Protein AF-A0A6S7BD76-F1 (afdb_monomer_lite)

Radius of gyration: 10.4 Å; chains: 1; bounding box: 26×19×23 Å

Structure (mmCIF, N/CA/C/O backbone):
data_AF-A0A6S7BD76-F1
#
_entry.id   AF-A0A6S7BD76-F1
#
loop_
_atom_site.group_PDB
_atom_site.id
_atom_site.type_symbol
_atom_site.label_atom_id
_atom_site.label_alt_id
_atom_site.label_comp_id
_atom_site.label_asym_id
_atom_site.label_entity_id
_atom_site.label_seq_id
_atom_site.pdbx_PDB_ins_code
_atom_site.Cartn_x
_atom_site.Cartn_y
_atom_site.Cartn_z
_atom_site.occupancy
_atom_site.B_iso_or_equiv
_atom_site.auth_seq_id
_atom_site.auth_comp_id
_atom_site.auth_asym_id
_atom_site.auth_atom_id
_atom_site.pdbx_PDB_model_num
ATOM 1 N N . MET A 1 1 ? 5.575 5.387 10.034 1.00 83.75 1 MET A N 1
ATOM 2 C CA . MET A 1 1 ? 5.166 3.983 9.787 1.00 83.75 1 MET A CA 1
ATOM 3 C C . MET A 1 1 ? 5.826 3.521 8.510 1.00 83.75 1 MET A C 1
ATOM 5 O O . MET A 1 1 ? 6.010 4.319 7.598 1.00 83.75 1 MET A O 1
ATOM 9 N N . LYS A 1 2 ? 6.163 2.240 8.410 1.00 90.00 2 LYS A N 1
ATOM 10 C CA . LYS A 1 2 ? 6.760 1.689 7.188 1.00 90.00 2 LYS A CA 1
ATOM 11 C C . LYS A 1 2 ? 5.697 1.414 6.131 1.00 90.00 2 LYS A C 1
ATOM 13 O O . LYS A 1 2 ? 4.555 1.097 6.467 1.00 90.00 2 LYS A O 1
ATOM 18 N N . TYR A 1 3 ? 6.083 1.435 4.855 1.00 90.88 3 TYR A N 1
ATOM 19 C CA . TYR A 1 3 ? 5.202 1.014 3.753 1.00 90.88 3 TYR A CA 1
ATOM 20 C C . TYR A 1 3 ? 4.608 -0.383 3.994 1.00 90.88 3 TYR A C 1
ATOM 22 O O . TYR A 1 3 ? 3.403 -0.585 3.864 1.00 90.88 3 TYR A O 1
ATOM 30 N N . SER A 1 4 ? 5.428 -1.327 4.453 1.00 89.94 4 SER A N 1
ATOM 31 C CA . SER A 1 4 ? 4.989 -2.684 4.807 1.00 89.94 4 SER A CA 1
ATOM 32 C C . SER A 1 4 ? 3.952 -2.737 5.938 1.00 89.94 4 SER A C 1
ATOM 34 O O . SER A 1 4 ? 3.049 -3.575 5.900 1.00 89.94 4 SER A O 1
ATOM 36 N N . GLU A 1 5 ? 4.038 -1.855 6.934 1.00 90.56 5 GLU A N 1
ATOM 37 C CA . GLU A 1 5 ? 3.048 -1.760 8.015 1.00 90.56 5 GLU A CA 1
ATOM 38 C C . GLU A 1 5 ? 1.743 -1.156 7.507 1.00 90.56 5 GLU A C 1
ATOM 40 O O . GLU A 1 5 ? 0.662 -1.669 7.801 1.00 90.56 5 GLU A O 1
ATOM 45 N N . PHE A 1 6 ? 1.837 -0.107 6.689 1.00 90.25 6 PHE A N 1
ATOM 46 C CA . PHE A 1 6 ? 0.658 0.531 6.121 1.00 90.25 6 PHE A CA 1
ATOM 47 C C . PHE A 1 6 ? -0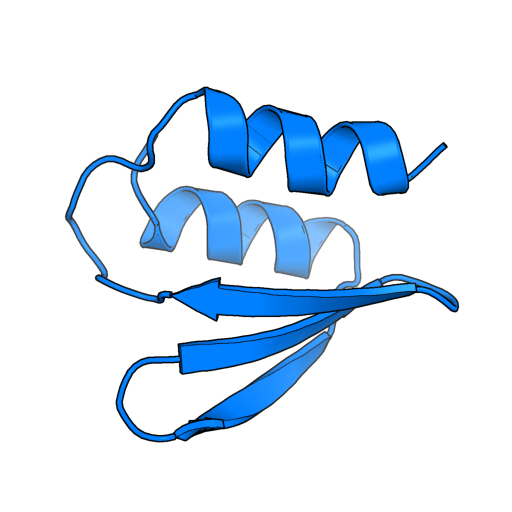.080 -0.390 5.148 1.00 90.25 6 PHE A C 1
ATOM 49 O O . PHE A 1 6 ? -1.303 -0.492 5.204 1.00 90.25 6 PHE A O 1
ATOM 56 N N . ARG A 1 7 ? 0.652 -1.161 4.338 1.00 90.38 7 ARG A N 1
ATOM 57 C CA . ARG A 1 7 ? 0.079 -2.203 3.479 1.00 90.38 7 ARG A CA 1
ATOM 58 C C . ARG A 1 7 ? -0.699 -3.243 4.285 1.00 90.38 7 ARG A C 1
ATOM 60 O O . ARG A 1 7 ? -1.830 -3.559 3.929 1.00 90.38 7 ARG A O 1
ATOM 67 N N . LYS A 1 8 ? -0.136 -3.748 5.391 1.00 92.19 8 LYS A N 1
ATOM 68 C CA . LYS A 1 8 ? -0.845 -4.680 6.292 1.00 92.19 8 LYS A CA 1
ATOM 69 C C . LYS A 1 8 ? -2.114 -4.055 6.873 1.00 92.19 8 LYS A C 1
ATOM 71 O O . LYS A 1 8 ? -3.139 -4.727 6.951 1.00 92.19 8 LYS A O 1
ATOM 76 N N . TRP A 1 9 ? -2.054 -2.782 7.263 1.00 91.56 9 TRP A N 1
ATOM 77 C CA . TRP A 1 9 ? -3.216 -2.058 7.773 1.00 91.56 9 TRP A CA 1
ATOM 78 C C . TRP A 1 9 ? -4.315 -1.910 6.710 1.00 91.56 9 TRP A C 1
ATOM 80 O O . TRP A 1 9 ? -5.461 -2.237 7.000 1.00 91.56 9 TRP A O 1
ATOM 90 N N . LEU A 1 10 ? -3.968 -1.524 5.476 1.00 90.25 10 LEU A N 1
ATOM 91 C CA . LEU A 1 10 ? -4.902 -1.416 4.345 1.00 90.25 10 LEU A CA 1
ATOM 92 C C . LEU A 1 10 ? -5.562 -2.760 4.012 1.00 90.25 10 LEU A C 1
ATOM 94 O O . LEU A 1 10 ? -6.777 -2.825 3.849 1.00 90.25 10 LEU A O 1
ATOM 98 N N . ILE A 1 11 ? -4.787 -3.849 3.985 1.00 92.12 11 ILE A N 1
ATOM 99 C CA . ILE A 1 11 ? -5.326 -5.207 3.798 1.00 92.12 11 ILE A CA 1
ATOM 100 C C . ILE A 1 11 ? -6.330 -5.543 4.906 1.00 92.12 11 ILE A C 1
ATOM 102 O O . ILE A 1 11 ? -7.399 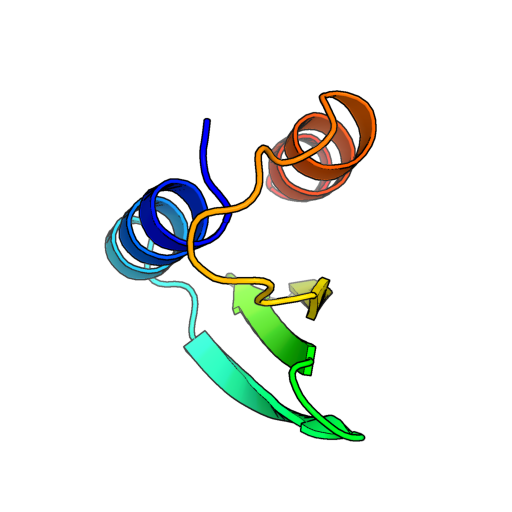-6.071 4.620 1.00 92.12 11 ILE A O 1
ATOM 106 N N . LYS A 1 12 ? -6.029 -5.192 6.165 1.00 93.50 12 LYS A N 1
ATOM 107 C CA . LYS A 1 12 ? -6.951 -5.395 7.294 1.00 93.50 12 LYS A CA 1
ATOM 108 C C . LYS A 1 12 ? -8.241 -4.578 7.158 1.00 93.50 12 LYS A C 1
ATOM 110 O O . LYS A 1 12 ? -9.270 -5.031 7.643 1.00 93.50 12 LYS A O 1
ATOM 115 N N . GLN A 1 13 ? -8.196 -3.408 6.516 1.00 89.94 13 GLN A N 1
ATOM 116 C CA . GLN A 1 13 ? -9.408 -2.643 6.204 1.00 89.94 13 GLN A CA 1
ATOM 117 C C . GLN A 1 13 ? -10.235 -3.292 5.082 1.00 89.94 13 GLN A C 1
ATOM 119 O O . GLN A 1 13 ? -11.416 -3.000 4.969 1.00 89.94 13 GLN A O 1
ATOM 124 N N . GLY A 1 14 ? -9.656 -4.196 4.285 1.00 93.00 14 GLY A N 1
ATOM 125 C CA . GLY A 1 14 ? -10.314 -4.824 3.134 1.00 93.00 14 GLY A CA 1
ATOM 126 C C . GLY A 1 14 ? -9.850 -4.277 1.783 1.00 93.00 14 GLY A C 1
ATOM 127 O O . GLY A 1 14 ? -10.480 -4.545 0.763 1.00 93.00 14 GLY A O 1
ATOM 128 N N . ALA A 1 15 ? -8.753 -3.514 1.747 1.00 94.44 15 ALA A N 1
ATOM 129 C CA . ALA A 1 15 ? -8.193 -3.034 0.492 1.00 94.44 15 ALA A CA 1
ATOM 130 C C . ALA A 1 15 ? -7.554 -4.173 -0.319 1.00 94.44 15 ALA A C 1
ATOM 132 O O . ALA A 1 15 ? -6.872 -5.051 0.218 1.00 94.44 15 ALA A O 1
ATOM 133 N N . THR A 1 16 ? -7.715 -4.116 -1.638 1.00 94.81 16 THR A N 1
ATOM 134 C CA . THR A 1 16 ? -7.115 -5.053 -2.595 1.00 94.81 16 THR A CA 1
ATOM 135 C C . THR A 1 16 ? -5.918 -4.416 -3.294 1.00 94.81 16 THR A C 1
ATOM 137 O O . THR A 1 16 ? -5.896 -3.210 -3.523 1.00 94.81 16 THR A O 1
ATOM 140 N N . PHE A 1 17 ? -4.905 -5.222 -3.620 1.00 94.44 17 PHE A N 1
ATOM 141 C CA . PHE A 1 17 ? -3.654 -4.767 -4.231 1.00 94.44 17 PHE A CA 1
ATOM 142 C C . PHE A 1 17 ? -3.437 -5.498 -5.555 1.00 94.44 17 PHE A C 1
ATOM 144 O O . PHE A 1 17 ? -3.308 -6.720 -5.570 1.00 94.44 17 PHE A O 1
ATOM 151 N N . VAL A 1 18 ? -3.342 -4.748 -6.651 1.00 95.06 18 VAL A N 1
ATOM 152 C CA . VAL A 1 18 ? -3.010 -5.264 -7.986 1.00 95.06 18 VAL A CA 1
ATOM 153 C C . VAL A 1 18 ? -1.644 -4.709 -8.398 1.00 95.06 18 VAL A C 1
ATOM 155 O O . VAL A 1 18 ? -1.431 -3.502 -8.254 1.00 95.06 18 VAL A O 1
ATOM 158 N N . PRO A 1 19 ? -0.701 -5.536 -8.888 1.00 94.62 19 PRO A N 1
ATOM 159 C CA . PRO A 1 19 ? 0.589 -5.046 -9.364 1.00 94.62 19 PRO A CA 1
ATOM 160 C C . PRO A 1 19 ? 0.431 -3.952 -10.425 1.00 94.62 19 PRO A C 1
ATOM 162 O O . PRO A 1 19 ? -0.379 -4.072 -11.344 1.00 94.62 19 PRO A O 1
ATOM 165 N N . ALA A 1 20 ? 1.211 -2.884 -10.295 1.00 91.12 20 ALA A N 1
ATOM 166 C CA . ALA A 1 20 ? 1.357 -1.841 -11.302 1.00 91.12 20 ALA A CA 1
ATOM 167 C C . ALA A 1 20 ? 2.808 -1.832 -1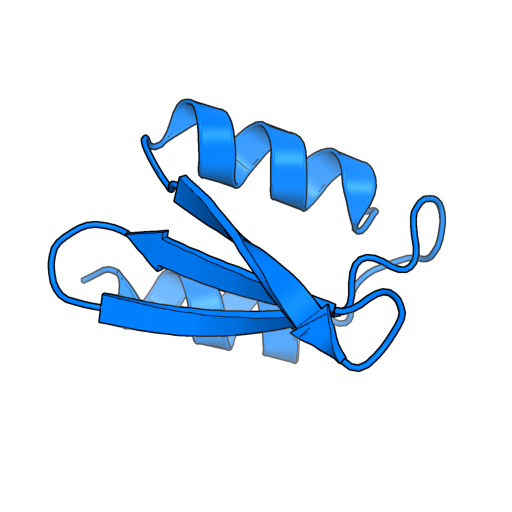1.817 1.00 91.12 20 ALA A C 1
ATOM 169 O O . ALA A 1 20 ? 3.506 -2.844 -11.789 1.00 91.12 20 ALA A O 1
ATOM 170 N N . LYS A 1 21 ? 3.277 -0.696 -12.336 1.00 91.75 21 LYS A N 1
ATOM 171 C CA . LYS A 1 21 ? 4.644 -0.577 -12.851 1.00 91.75 21 LYS A CA 1
ATOM 172 C C . LYS A 1 21 ? 5.664 -0.645 -11.705 1.00 91.75 21 LYS A C 1
ATOM 174 O O . LYS A 1 21 ? 5.642 0.199 -10.813 1.00 91.75 21 LYS A O 1
ATOM 179 N N . GLY A 1 22 ? 6.604 -1.587 -11.778 1.00 88.50 22 GLY A N 1
ATOM 180 C CA . GLY A 1 22 ? 7.701 -1.710 -10.811 1.00 88.50 22 GLY A CA 1
ATOM 181 C C . GLY A 1 22 ? 7.225 -2.164 -9.428 1.00 88.50 22 GLY A C 1
ATOM 182 O O . GLY A 1 22 ? 6.399 -3.062 -9.321 1.00 88.50 22 GLY A O 1
ATOM 183 N N . SER A 1 23 ? 7.736 -1.537 -8.366 1.00 86.06 23 SER A N 1
ATOM 184 C CA . SER A 1 23 ? 7.354 -1.813 -6.969 1.00 86.06 23 SER A CA 1
ATOM 185 C C . SER A 1 23 ? 6.061 -1.111 -6.532 1.00 86.06 23 SER A C 1
ATOM 187 O O . SER A 1 23 ? 5.822 -0.930 -5.340 1.00 86.06 23 SER A O 1
ATOM 189 N N . HIS A 1 24 ? 5.246 -0.638 -7.476 1.00 90.38 24 HIS A N 1
ATOM 190 C CA . HIS A 1 24 ? 3.992 0.042 -7.174 1.00 90.38 24 HIS A CA 1
ATOM 191 C C . HIS A 1 24 ? 2.804 -0.907 -7.320 1.00 90.38 24 HIS A C 1
ATOM 193 O O . HIS A 1 24 ? 2.786 -1.780 -8.188 1.00 90.38 24 HIS A O 1
ATOM 199 N N . PHE A 1 25 ? 1.773 -0.678 -6.515 1.00 93.56 25 PHE A N 1
ATOM 200 C CA . PHE A 1 25 ? 0.499 -1.383 -6.588 1.00 93.56 25 PHE A CA 1
ATOM 201 C C . PHE A 1 25 ? -0.629 -0.396 -6.842 1.00 93.56 25 PHE A C 1
ATOM 203 O O . PHE A 1 25 ? -0.643 0.691 -6.273 1.00 93.56 25 PHE A O 1
ATOM 210 N N . ARG A 1 26 ? -1.615 -0.785 -7.646 1.00 93.81 26 ARG A N 1
ATOM 211 C CA . ARG A 1 26 ? -2.935 -0.168 -7.562 1.00 93.81 26 ARG A CA 1
ATOM 212 C C . ARG A 1 26 ? -3.635 -0.743 -6.339 1.00 93.81 26 ARG A C 1
ATOM 214 O O . ARG A 1 26 ? -3.832 -1.954 -6.258 1.00 93.81 26 ARG A O 1
ATOM 221 N N . VAL A 1 27 ? -3.996 0.125 -5.406 1.00 93.19 27 VAL A N 1
ATOM 222 C CA . VAL A 1 27 ? -4.765 -0.225 -4.212 1.00 93.19 27 VAL A CA 1
ATOM 223 C C . VAL A 1 27 ? -6.191 0.224 -4.420 1.00 93.19 27 VAL A C 1
ATOM 225 O O . VAL A 1 27 ? -6.401 1.378 -4.780 1.00 93.19 27 VAL A O 1
ATOM 228 N N . THR A 1 28 ? -7.144 -0.672 -4.194 1.00 92.75 28 THR A N 1
ATOM 229 C CA . THR A 1 28 ? -8.576 -0.364 -4.258 1.00 92.75 28 THR A CA 1
ATOM 230 C C . THR A 1 28 ? -9.201 -0.622 -2.898 1.00 92.75 28 THR A C 1
ATOM 232 O O . THR A 1 28 ? -9.031 -1.709 -2.345 1.00 92.75 28 THR A O 1
ATOM 235 N N . PHE A 1 29 ? -9.913 0.363 -2.364 1.00 88.19 29 PHE A N 1
ATOM 236 C CA . PHE A 1 29 ? -10.651 0.277 -1.109 1.00 88.19 29 PHE A CA 1
ATOM 237 C C . PHE A 1 29 ? -12.063 0.817 -1.347 1.00 88.19 29 PHE A C 1
ATOM 239 O O . PHE A 1 29 ? -12.228 1.994 -1.659 1.00 88.19 29 PHE A O 1
ATOM 246 N N . GLY A 1 30 ? -13.066 -0.063 -1.279 1.00 86.69 30 GLY A N 1
ATOM 247 C CA . GLY A 1 30 ? -14.421 0.263 -1.726 1.00 86.69 30 GLY A CA 1
ATOM 248 C C . GLY A 1 30 ? -14.462 0.576 -3.225 1.00 86.69 30 GLY A C 1
ATOM 249 O O . GLY A 1 30 ? -14.000 -0.214 -4.048 1.00 86.69 30 GLY A O 1
ATOM 250 N N . ASP A 1 31 ? -14.999 1.739 -3.569 1.00 86.50 31 ASP A N 1
ATOM 251 C CA . ASP A 1 31 ? -15.101 2.300 -4.919 1.00 86.50 31 ASP A CA 1
ATOM 252 C C . ASP A 1 31 ? -13.884 3.154 -5.326 1.00 86.50 31 ASP A C 1
ATOM 254 O O . ASP A 1 31 ? -13.777 3.596 -6.472 1.00 86.50 31 ASP A O 1
ATOM 258 N N . LYS A 1 32 ? -12.931 3.366 -4.412 1.00 84.69 32 LYS A N 1
ATOM 259 C CA . LYS A 1 32 ? -11.793 4.272 -4.606 1.00 84.69 32 LYS A CA 1
ATOM 260 C C . LYS A 1 32 ? -10.517 3.496 -4.909 1.00 84.69 32 LYS A C 1
ATOM 262 O O . LYS A 1 32 ? -10.277 2.423 -4.356 1.00 84.69 32 LYS A O 1
ATOM 267 N N . SER A 1 33 ? -9.662 4.046 -5.777 1.00 89.81 33 SER A N 1
ATOM 268 C CA . SER A 1 33 ? -8.360 3.443 -6.085 1.00 89.81 33 SER A CA 1
ATOM 269 C C . SER A 1 33 ? -7.232 4.464 -6.221 1.00 89.81 33 SER A C 1
ATOM 271 O O . SER A 1 33 ? -7.443 5.585 -6.676 1.00 89.81 33 SER A O 1
ATOM 273 N N . THR A 1 34 ? -6.019 4.067 -5.834 1.00 89.75 34 THR A N 1
ATOM 274 C CA . THR A 1 34 ? -4.809 4.903 -5.884 1.00 89.75 34 THR A CA 1
ATOM 275 C C . THR A 1 34 ? -3.556 4.067 -6.161 1.00 89.75 34 THR A C 1
ATOM 277 O O . THR A 1 34 ? -3.599 2.836 -6.117 1.00 89.75 34 THR A O 1
ATOM 280 N N . ILE A 1 35 ? -2.431 4.720 -6.461 1.00 91.31 35 ILE A N 1
ATOM 281 C CA . ILE A 1 35 ? -1.127 4.066 -6.611 1.00 91.31 35 ILE A CA 1
ATOM 282 C C . ILE A 1 35 ? -0.377 4.105 -5.280 1.00 91.31 35 ILE A C 1
ATOM 284 O O . ILE A 1 35 ? -0.085 5.167 -4.739 1.00 91.31 35 ILE A O 1
ATOM 288 N N . PHE A 1 36 ? -0.027 2.927 -4.777 1.00 91.12 36 PHE A N 1
ATOM 289 C CA . PHE A 1 36 ? 0.745 2.723 -3.564 1.00 91.12 36 PHE A CA 1
ATOM 290 C C . PHE A 1 36 ? 2.189 2.327 -3.903 1.00 91.12 36 PHE A C 1
ATOM 292 O O . PHE A 1 36 ? 2.400 1.262 -4.495 1.00 91.12 36 PHE A O 1
ATOM 299 N N . PRO A 1 37 ? 3.191 3.143 -3.536 1.00 89.25 37 PRO A N 1
ATOM 300 C CA . PRO A 1 37 ? 4.588 2.807 -3.756 1.00 89.25 37 PRO A CA 1
ATOM 301 C C . PRO A 1 37 ? 5.113 1.893 -2.639 1.00 89.25 37 PRO A C 1
ATOM 303 O O . PRO A 1 37 ? 5.512 2.366 -1.582 1.00 89.25 37 PRO A O 1
ATOM 306 N N . ASP A 1 38 ? 5.125 0.573 -2.845 1.00 83.06 38 ASP A N 1
ATOM 307 C CA . ASP A 1 38 ? 5.539 -0.393 -1.816 1.00 83.06 38 ASP A CA 1
ATOM 308 C C . ASP A 1 38 ? 7.067 -0.501 -1.729 1.00 83.06 38 ASP A C 1
ATOM 310 O O . ASP A 1 38 ? 7.702 -1.415 -2.255 1.00 83.06 38 ASP A O 1
ATOM 314 N N . HIS A 1 39 ? 7.681 0.468 -1.051 1.00 88.00 39 HIS A N 1
ATOM 315 C CA . HIS A 1 39 ? 9.123 0.487 -0.791 1.00 88.00 39 HIS A CA 1
ATOM 316 C C . HIS A 1 39 ? 9.523 -0.306 0.469 1.00 88.00 39 HIS A C 1
ATOM 318 O O . HIS A 1 39 ? 10.582 -0.059 1.056 1.00 88.00 39 HIS A O 1
ATOM 324 N N . GLY A 1 40 ? 8.684 -1.251 0.910 1.00 84.88 40 GLY A N 1
ATOM 325 C CA . GLY A 1 40 ? 8.998 -2.223 1.954 1.00 84.88 40 GLY A CA 1
ATOM 326 C C . GLY A 1 40 ? 9.271 -1.610 3.331 1.00 84.88 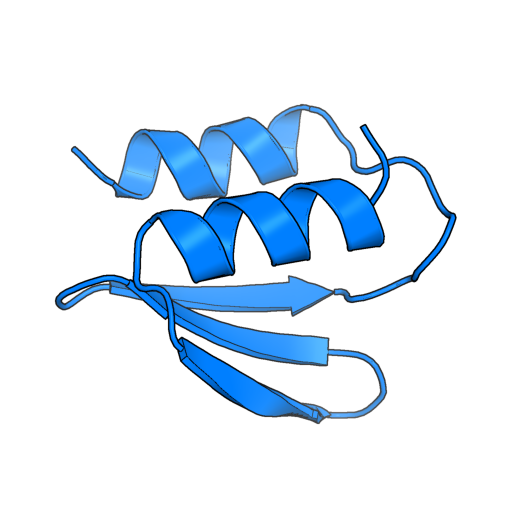40 GLY A C 1
ATOM 327 O O . GLY A 1 40 ? 8.347 -1.255 4.068 1.00 84.88 40 GLY A O 1
ATOM 328 N N . SER A 1 41 ? 10.547 -1.564 3.723 1.00 88.19 41 SER A N 1
ATOM 329 C CA . SER A 1 41 ? 10.996 -1.138 5.057 1.00 88.19 41 SER A CA 1
ATOM 330 C C . SER A 1 41 ? 11.234 0.366 5.194 1.00 88.19 41 SER A C 1
ATOM 332 O O . SER A 1 41 ? 11.515 0.817 6.305 1.00 88.19 41 SER A O 1
ATOM 334 N N . LYS A 1 42 ? 11.118 1.140 4.105 1.00 88.12 42 LYS A N 1
ATOM 335 C CA . LYS A 1 42 ? 11.212 2.604 4.164 1.00 88.12 42 LYS A CA 1
ATOM 336 C C . LYS A 1 42 ? 10.028 3.197 4.930 1.00 88.12 42 LYS A C 1
ATOM 338 O O . LYS A 1 42 ? 8.914 2.670 4.867 1.00 88.12 42 LYS A O 1
ATOM 343 N N . GLU A 1 43 ? 10.277 4.307 5.616 1.00 87.88 43 GLU A N 1
ATOM 344 C CA . GLU A 1 43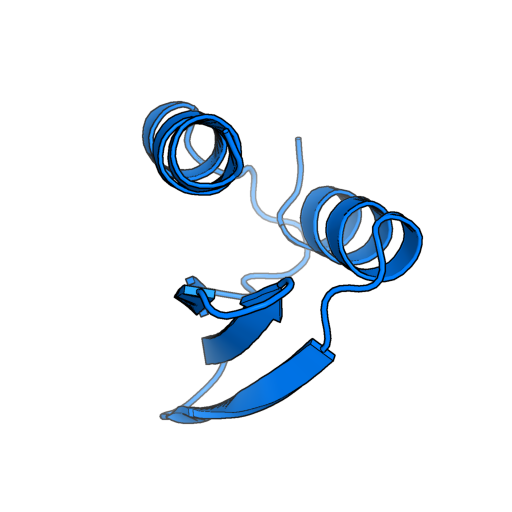 ? 9.216 5.117 6.214 1.00 87.88 43 GLU A CA 1
ATOM 345 C C . GLU A 1 43 ? 8.364 5.758 5.112 1.00 87.88 43 GLU A C 1
ATOM 347 O O . GLU A 1 43 ? 8.881 6.225 4.092 1.00 87.88 43 GLU A O 1
ATOM 352 N N . ILE A 1 44 ? 7.051 5.753 5.316 1.00 85.12 44 ILE A N 1
ATOM 353 C CA . ILE A 1 44 ? 6.100 6.471 4.473 1.00 85.12 44 ILE A CA 1
ATOM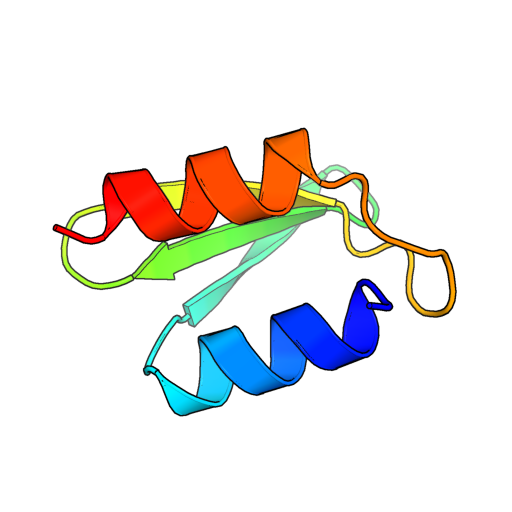 354 C C . ILE A 1 44 ? 5.994 7.926 4.946 1.00 85.12 44 ILE A C 1
ATOM 356 O O . ILE A 1 44 ? 5.979 8.198 6.148 1.00 85.12 44 ILE A O 1
ATOM 360 N N . GLY A 1 45 ? 5.936 8.863 3.998 1.00 82.50 45 GLY A N 1
ATOM 361 C CA . GLY A 1 45 ? 5.676 10.269 4.308 1.00 82.50 45 GLY A CA 1
ATOM 362 C C . GLY A 1 45 ? 4.259 10.455 4.856 1.00 82.50 45 GLY A C 1
ATOM 363 O O . GLY A 1 45 ? 3.332 9.771 4.415 1.00 82.50 45 GLY A O 1
ATOM 364 N N . THR A 1 46 ? 4.090 11.375 5.804 1.00 77.38 46 THR A N 1
ATOM 365 C CA . THR A 1 46 ? 2.801 11.694 6.447 1.00 77.38 46 THR A CA 1
ATOM 366 C C . THR A 1 46 ? 1.724 12.061 5.431 1.00 77.38 46 THR A C 1
ATOM 368 O O . THR A 1 46 ? 0.614 11.539 5.506 1.00 77.38 46 THR A O 1
ATOM 371 N N . ASP A 1 47 ? 2.092 12.832 4.411 1.00 75.62 47 ASP A N 1
ATOM 372 C CA . ASP A 1 47 ? 1.182 13.338 3.379 1.00 75.62 47 ASP A CA 1
ATOM 373 C C . ASP A 1 47 ? 0.532 12.206 2.572 1.00 75.62 47 ASP A C 1
ATOM 375 O O . ASP A 1 47 ? -0.641 12.275 2.200 1.00 75.62 47 ASP A O 1
ATOM 379 N N . LEU A 1 48 ? 1.273 11.117 2.328 1.00 72.56 48 LEU A N 1
ATOM 380 C CA . LEU A 1 48 ? 0.754 9.957 1.604 1.00 72.56 48 LEU A CA 1
ATOM 381 C C . LEU A 1 48 ? -0.229 9.154 2.466 1.00 72.56 48 LEU A C 1
ATOM 383 O O . LEU A 1 48 ? -1.222 8.641 1.952 1.00 72.56 48 LEU A O 1
ATOM 387 N N . VAL A 1 49 ? 0.024 9.061 3.775 1.00 74.44 49 VAL A N 1
ATOM 388 C CA . VAL A 1 49 ? -0.892 8.401 4.718 1.00 74.44 49 VAL A CA 1
ATOM 389 C C . VAL A 1 49 ? -2.199 9.174 4.810 1.00 74.44 49 VAL A C 1
ATOM 391 O O . VAL A 1 49 ? -3.263 8.566 4.715 1.00 74.44 49 VAL A O 1
ATOM 394 N N . GLU A 1 50 ? -2.126 10.494 4.974 1.00 74.50 50 GLU A N 1
ATOM 395 C CA . GLU A 1 50 ? -3.304 11.360 5.057 1.00 74.50 50 GLU A CA 1
ATOM 396 C C . GLU A 1 50 ? -4.085 11.360 3.749 1.00 74.50 50 GLU A C 1
ATOM 398 O O . GLU A 1 50 ? -5.285 11.127 3.771 1.00 74.50 50 GLU A O 1
ATOM 403 N N . THR A 1 51 ? -3.424 11.473 2.596 1.00 69.81 51 THR A N 1
ATOM 404 C CA . THR A 1 51 ? -4.111 11.401 1.296 1.00 69.81 51 THR A CA 1
ATOM 405 C C . THR A 1 51 ? -4.878 10.087 1.132 1.00 69.81 51 THR A C 1
ATOM 407 O O . THR A 1 51 ? -5.999 10.081 0.633 1.00 69.81 51 THR A O 1
ATOM 410 N N . ILE A 1 52 ? -4.312 8.954 1.551 1.00 68.81 52 ILE A N 1
ATOM 411 C CA . ILE A 1 52 ? -4.982 7.653 1.412 1.00 68.81 52 ILE A CA 1
ATOM 412 C C . ILE A 1 52 ? -6.108 7.489 2.448 1.00 68.81 52 ILE A C 1
ATOM 414 O O . ILE A 1 52 ? -7.158 6.937 2.121 1.00 68.81 52 ILE A O 1
ATOM 418 N N . LYS A 1 53 ? -5.928 7.996 3.675 1.00 67.12 53 LYS A N 1
ATOM 419 C CA . LYS A 1 53 ? -6.947 7.936 4.735 1.00 67.12 53 LYS A CA 1
ATOM 420 C C . LYS A 1 53 ? -8.115 8.893 4.507 1.00 67.12 53 LYS A C 1
ATOM 422 O O . LYS A 1 53 ? -9.247 8.454 4.607 1.00 67.12 53 LYS A O 1
ATOM 427 N N . THR A 1 54 ? -7.862 10.153 4.168 1.00 58.47 54 THR A N 1
ATOM 428 C CA . THR A 1 54 ? -8.902 11.178 3.954 1.00 58.47 54 THR A CA 1
ATOM 429 C C . THR A 1 54 ? -9.743 10.877 2.718 1.00 58.47 54 THR A C 1
ATOM 431 O O . THR A 1 54 ? -10.921 11.199 2.666 1.00 58.47 54 THR A O 1
ATOM 434 N N . ASN A 1 55 ? -9.182 10.164 1.739 1.00 50.84 55 ASN A N 1
ATOM 435 C CA . ASN A 1 55 ? -9.973 9.607 0.650 1.00 50.84 55 ASN A CA 1
ATOM 436 C C . ASN A 1 55 ? -10.822 8.404 1.086 1.00 50.84 55 ASN A C 1
ATOM 438 O O . ASN A 1 55 ? -11.436 7.810 0.225 1.00 50.84 55 ASN A O 1
ATOM 442 N N . SER A 1 56 ? -10.892 7.996 2.353 1.00 49.81 56 SER A N 1
ATOM 443 C CA . SER A 1 56 ? -11.712 6.855 2.797 1.00 49.81 56 SER A CA 1
ATOM 444 C C . SER A 1 56 ? -13.003 7.254 3.525 1.00 49.81 56 SER A C 1
ATOM 446 O O . SER A 1 56 ? -13.765 6.354 3.868 1.00 49.81 56 SER A O 1
ATOM 448 N N . ASP A 1 57 ? -13.268 8.557 3.687 1.00 42.41 57 ASP A N 1
ATOM 449 C CA . ASP A 1 57 ? -14.535 9.103 4.207 1.00 42.41 57 ASP A CA 1
ATOM 450 C C . ASP A 1 57 ? -15.545 9.437 3.090 1.00 42.41 57 ASP A C 1
ATOM 452 O O . ASP A 1 57 ? -15.116 9.664 1.924 1.00 42.41 57 ASP A O 1
#

InterPro domains:
  IPR012933 HicA mRNA interferase family [PF07927] (4-52)
  IPR038570 HicA superfamily [G3DSA:3.30.920.30] (1-57)

Foldseek 3Di:
DALQVVVVVLVVQVWDWDDDPDQWTWIDDPPDTDIRRRPDGDDDDPVVVCVVVVVVD

pLDDT: mean 84.73, std 11.72, range [42.41, 95.06]

Organism: NCBI:txid621374

Secondary structure (DSSP, 8-state):
-BHHHHHHHHHHHT-EEEE-STTEEEEEETTEEEEEE--TTSBPPHHHHHHHHHTT-

Sequence (57 aa):
MKYSEFRKWLIKQGATFVPAKGSHFRVTFGDKSTIFPDHGSKEIGTDLVETIKTNSD